Protein AF-A0A7S2SES2-F1 (afdb_monomer)

Sequence (159 aa):
VPENALAIYEKVEEFRRETGNLELIVQKYNKMQTSLLPVERPLVRSHLSKIDKVVNQGLRTLTWKSHGIEAFITEATTTVREADDILCTMKESLSHIDELLEGWAETAMIHRVSKSVPIDEFDINTKRGLAIKYQLITEGGKEIHKLLKDIVKKLKVSA

Secondary structure (DSSP, 8-state):
--HHHHHHHTTHHHHHHHHHHHHHHHHHHHHHHHH--TTTHHHHHHHHHHHHHHHHHHHHH--TT-TTHHHHHHHHHHHHHHHHHHHHHHHHHHHHHHHHHHHHHHS-SS---SS---HHHHHHHHHHHHHHHHHHHHHHHHHHHHHHHHHHHHHT---

pLDDT: mean 88.91, std 8.31, range [33.22, 96.5]

InterPro domains:
  IPR013594 Dynein heavy chain, tail [PF08385] (1-72)
  IPR026983 Dynein heavy chain [PTHR46532] (1-156)

Solvent-accessible surface area (backbone atoms only — not comparable to full-atom values): 9145 Å² total; per-residue (Å²): 131,59,69,73,57,50,63,50,58,78,41,45,66,58,53,53,52,53,50,53,52,51,50,53,42,51,54,53,52,52,50,51,69,73,70,54,46,87,82,51,43,70,72,45,40,72,50,52,53,52,41,52,53,50,51,50,47,50,75,73,75,56,52,99,83,46,94,55,50,68,60,48,53,50,51,46,44,50,52,45,47,57,44,47,55,49,50,50,51,46,52,55,48,48,52,53,47,50,53,54,50,49,62,57,66,76,48,69,83,68,79,82,69,92,63,94,68,60,67,70,58,50,50,53,52,46,54,52,51,40,51,54,49,50,48,53,52,53,53,51,49,53,48,49,53,50,47,53,50,52,44,47,62,67,62,65,67,75,131

Structure (mmCIF, N/CA/C/O backbone):
data_AF-A0A7S2SES2-F1
#
_entry.id   AF-A0A7S2SES2-F1
#
loop_
_atom_site.group_PDB
_atom_site.id
_atom_site.type_symbol
_atom_site.label_atom_id
_atom_site.label_alt_id
_atom_site.label_comp_id
_atom_site.label_asym_id
_atom_site.label_entity_id
_atom_site.label_seq_id
_atom_site.pdbx_PDB_ins_code
_atom_site.Cartn_x
_atom_site.Cartn_y
_atom_site.Cartn_z
_atom_site.occupancy
_atom_site.B_iso_or_equiv
_atom_site.auth_seq_id
_atom_site.auth_comp_id
_atom_site.auth_asym_id
_atom_site.auth_atom_id
_atom_site.pdbx_PDB_model_num
ATOM 1 N N . VAL A 1 1 ? -30.196 20.968 35.048 1.00 66.62 1 VAL A N 1
ATOM 2 C CA . VAL A 1 1 ? -29.780 19.822 34.205 1.00 66.62 1 VAL A CA 1
ATOM 3 C C . VAL A 1 1 ? -29.777 18.580 35.087 1.00 66.62 1 VAL A C 1
ATOM 5 O O . VAL A 1 1 ? -29.307 18.710 36.210 1.00 66.62 1 VAL A O 1
ATOM 8 N N . PRO A 1 2 ? -30.346 17.438 34.662 1.00 89.62 2 PRO A N 1
ATOM 9 C CA . PRO A 1 2 ? -30.325 16.203 35.452 1.00 89.62 2 PRO A CA 1
ATOM 10 C C . PRO A 1 2 ? -28.892 15.723 35.714 1.00 89.62 2 PRO A C 1
ATOM 12 O O . PRO A 1 2 ? -28.039 15.851 34.839 1.00 89.62 2 PRO A O 1
ATOM 15 N N . GLU A 1 3 ? -28.640 15.122 36.874 1.00 84.50 3 GLU A N 1
ATOM 16 C CA . GLU A 1 3 ? -27.309 14.643 37.289 1.00 84.50 3 GLU A CA 1
ATOM 17 C C . GLU A 1 3 ? -26.691 13.658 36.280 1.00 84.50 3 GLU A C 1
ATOM 19 O O . GLU A 1 3 ? -25.540 13.800 35.877 1.00 84.50 3 GLU A O 1
ATOM 24 N N . ASN A 1 4 ? -27.508 12.753 35.737 1.00 84.50 4 ASN A N 1
ATOM 25 C CA . ASN A 1 4 ? -27.092 11.822 34.684 1.00 84.50 4 ASN A CA 1
ATOM 26 C C . ASN A 1 4 ? -26.616 12.525 33.401 1.00 84.50 4 ASN A C 1
ATOM 28 O O . ASN A 1 4 ? -25.737 12.018 32.710 1.00 84.50 4 ASN A O 1
ATOM 32 N N . ALA A 1 5 ? -27.203 13.676 33.059 1.00 85.12 5 ALA A N 1
ATOM 33 C CA . ALA A 1 5 ? -26.815 14.429 31.871 1.00 85.12 5 ALA A CA 1
ATOM 34 C C . ALA A 1 5 ? -25.511 15.210 32.098 1.00 85.12 5 ALA A C 1
ATOM 36 O O . ALA A 1 5 ? -24.714 15.329 31.170 1.00 85.12 5 ALA A O 1
ATOM 37 N N . LEU A 1 6 ? -25.261 15.680 33.326 1.00 87.81 6 LEU A N 1
ATOM 38 C CA . LEU A 1 6 ? -23.985 16.297 33.703 1.00 87.81 6 LEU A CA 1
ATOM 39 C C . LEU A 1 6 ? -22.837 15.282 33.633 1.00 87.81 6 LEU A C 1
ATOM 41 O O . LEU A 1 6 ? -21.831 15.559 32.990 1.00 87.81 6 LEU A O 1
ATOM 45 N N . ALA A 1 7 ? -23.034 14.075 34.169 1.00 85.06 7 ALA A N 1
ATOM 46 C CA . ALA A 1 7 ? -22.027 13.011 34.133 1.00 85.06 7 ALA A CA 1
ATOM 47 C C . ALA A 1 7 ? -21.659 12.557 32.703 1.00 85.06 7 ALA A C 1
ATOM 49 O O . ALA A 1 7 ? -20.526 12.158 32.442 1.00 85.06 7 ALA A O 1
ATOM 50 N N . ILE A 1 8 ? -22.605 12.608 31.756 1.00 84.12 8 ILE A N 1
ATOM 51 C CA . ILE A 1 8 ? -22.322 12.338 30.335 1.00 84.12 8 ILE A CA 1
ATOM 52 C C . ILE A 1 8 ? -21.563 13.511 29.707 1.00 84.12 8 ILE A C 1
ATOM 54 O O . ILE A 1 8 ? -20.622 13.291 28.946 1.00 84.12 8 ILE A O 1
ATOM 58 N N . TYR A 1 9 ? -21.956 14.747 30.026 1.00 87.50 9 TYR A N 1
ATOM 59 C CA . TYR A 1 9 ? -21.308 15.946 29.500 1.00 87.50 9 TYR A CA 1
ATOM 60 C C . TYR A 1 9 ? -19.839 16.050 29.933 1.00 87.50 9 TYR A C 1
ATOM 62 O O . TYR A 1 9 ? -18.997 16.427 29.126 1.00 87.50 9 TYR A O 1
ATOM 70 N N . GLU A 1 10 ? -19.499 15.626 31.151 1.00 89.31 10 GLU A N 1
ATOM 71 C CA . GLU A 1 10 ? -18.108 15.557 31.628 1.00 89.31 10 GLU A CA 1
ATOM 72 C C . GLU A 1 10 ? -17.206 14.667 30.756 1.00 89.31 10 GLU A C 1
ATOM 74 O O . GLU A 1 10 ? -16.006 14.918 30.657 1.00 89.31 10 GLU A O 1
ATOM 79 N N . LYS A 1 11 ? -17.778 13.665 30.077 1.00 87.81 11 LYS A N 1
ATOM 80 C CA . LYS A 1 11 ? -17.060 12.735 29.191 1.00 87.81 11 LYS A CA 1
ATOM 81 C C . LYS A 1 11 ? -17.189 13.063 27.705 1.00 87.81 11 LYS A C 1
ATOM 83 O O . LYS A 1 11 ? -16.736 12.291 26.862 1.00 87.81 11 LYS A O 1
ATOM 88 N N . VAL A 1 12 ? -17.805 14.192 27.350 1.00 91.44 12 VAL A N 1
ATOM 89 C CA . VAL A 1 12 ? -18.123 14.507 25.949 1.00 91.44 12 VAL A CA 1
ATOM 90 C C . VAL A 1 12 ? -16.877 14.551 25.059 1.00 91.44 12 VAL A C 1
ATOM 92 O O . VAL A 1 12 ? -16.900 14.009 23.957 1.00 91.44 12 VAL A O 1
ATOM 95 N N . GLU A 1 13 ? -15.770 15.122 25.543 1.00 90.44 13 GLU A N 1
ATOM 96 C CA . GLU A 1 13 ? -14.517 15.189 24.778 1.00 90.44 13 GLU A CA 1
ATOM 97 C C . GLU A 1 13 ? -13.834 13.824 24.635 1.00 90.44 13 GLU A C 1
ATOM 99 O O . GLU A 1 13 ? -13.234 13.545 23.596 1.00 90.44 13 GLU A O 1
ATOM 104 N N . GLU A 1 14 ? -13.959 12.951 25.638 1.00 89.50 14 GLU A N 1
ATOM 105 C CA . GLU A 1 14 ? -13.464 11.572 25.578 1.00 89.50 14 GLU A CA 1
ATOM 106 C C . GLU A 1 14 ? -14.200 10.812 24.471 1.00 89.50 14 GLU A C 1
ATOM 108 O O . GLU A 1 14 ? -13.573 10.354 23.514 1.00 89.50 14 GLU A O 1
ATOM 113 N N . PHE A 1 15 ? -15.537 10.812 24.506 1.00 90.50 15 PHE A N 1
ATOM 114 C CA . PHE A 1 15 ? -16.349 10.173 23.471 1.00 90.50 15 PHE A CA 1
ATOM 115 C C . PHE A 1 15 ? -16.128 10.787 22.089 1.00 90.50 15 PHE A C 1
ATOM 117 O O . PHE A 1 15 ? -16.085 10.060 21.097 1.00 90.50 15 PHE A O 1
ATOM 124 N N . ARG A 1 16 ? -15.941 12.108 21.988 1.00 92.50 16 ARG A N 1
ATOM 125 C CA . ARG A 1 16 ? -15.629 12.778 20.716 1.00 92.50 16 ARG A CA 1
ATOM 126 C C . ARG A 1 16 ? -14.303 12.289 20.127 1.00 92.50 16 ARG A C 1
ATOM 128 O O . ARG A 1 16 ? -14.216 12.051 18.924 1.00 92.50 16 ARG A O 1
ATOM 135 N N . ARG A 1 17 ? -13.270 12.117 20.955 1.00 91.31 17 ARG A N 1
ATOM 136 C CA . ARG A 1 17 ? -11.969 11.579 20.527 1.00 91.31 17 ARG A CA 1
ATOM 137 C C . ARG A 1 17 ? -12.080 10.113 20.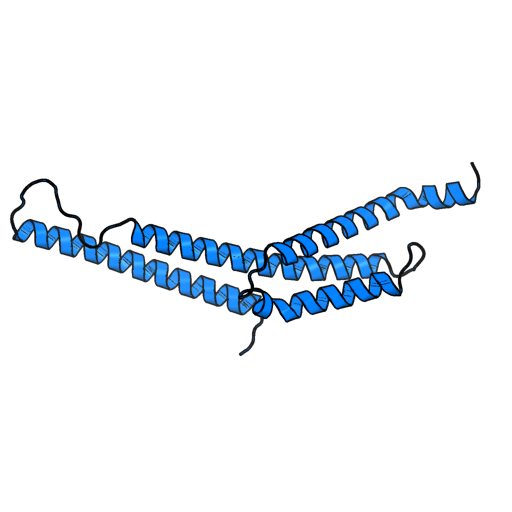112 1.00 91.31 17 ARG A C 1
ATOM 139 O O . ARG A 1 17 ? -11.568 9.734 19.061 1.00 91.31 17 ARG A O 1
ATOM 146 N N . GLU A 1 18 ? -12.748 9.297 20.919 1.00 91.19 18 GLU A N 1
ATOM 147 C CA . GLU A 1 18 ? -12.939 7.870 20.654 1.00 91.19 18 GLU A CA 1
ATOM 148 C C . GLU A 1 18 ? -13.731 7.622 19.366 1.00 91.19 18 GLU A C 1
ATOM 150 O O . GLU A 1 18 ? -13.290 6.857 18.510 1.00 91.19 18 GLU A O 1
ATOM 155 N N . THR A 1 19 ? -14.857 8.317 19.185 1.00 91.75 19 THR A N 1
ATOM 156 C CA . THR A 1 19 ? -15.663 8.249 17.955 1.00 91.75 19 THR A CA 1
ATOM 157 C C . THR A 1 19 ? -14.870 8.700 16.733 1.00 91.75 19 THR A C 1
ATOM 159 O O . THR A 1 19 ? -14.915 8.021 15.713 1.00 91.75 19 THR A O 1
ATOM 162 N N . GLY A 1 20 ? -14.073 9.768 16.839 1.00 93.88 20 GLY A N 1
ATOM 163 C CA . GLY A 1 20 ? -13.184 10.201 15.758 1.00 93.88 20 GLY A CA 1
ATOM 164 C C . GLY A 1 20 ? -12.160 9.134 15.351 1.00 93.88 20 GLY A C 1
ATOM 165 O O . GLY A 1 20 ? -11.954 8.894 14.163 1.00 93.88 20 GLY A O 1
ATOM 166 N N . ASN A 1 21 ? -11.551 8.439 16.314 1.00 92.50 21 ASN A N 1
ATOM 167 C CA . ASN A 1 21 ? -10.619 7.345 16.020 1.00 92.50 21 ASN A CA 1
ATOM 168 C C . ASN A 1 21 ? -11.323 6.142 15.372 1.00 92.50 21 ASN A C 1
ATOM 170 O O . ASN A 1 21 ? -10.802 5.550 14.425 1.00 92.50 21 ASN A O 1
ATOM 174 N N . LEU A 1 22 ? -12.517 5.792 15.854 1.00 93.75 22 LEU A N 1
ATOM 175 C CA . LEU A 1 22 ? -13.332 4.722 15.275 1.00 93.75 22 LEU A CA 1
ATOM 176 C C . LEU A 1 22 ? -13.764 5.045 13.840 1.00 93.75 22 LEU A C 1
ATOM 178 O O . LEU A 1 22 ? -13.721 4.168 12.979 1.00 93.75 22 LEU A O 1
ATOM 182 N N . GLU A 1 23 ? -14.099 6.302 13.554 1.00 94.75 23 GLU A N 1
ATOM 183 C CA . GLU A 1 23 ? -14.406 6.777 12.204 1.00 94.75 23 GLU A CA 1
ATOM 184 C C . GLU A 1 23 ? -13.210 6.561 11.258 1.00 94.75 23 GLU A C 1
ATOM 186 O O . GLU A 1 23 ? -13.365 6.014 10.166 1.00 94.75 23 GLU A O 1
ATOM 191 N N . LEU A 1 24 ? -11.990 6.899 11.697 1.00 93.50 24 LEU A N 1
ATOM 192 C CA . LEU A 1 24 ? -10.768 6.670 10.915 1.00 93.50 24 LEU A CA 1
ATOM 193 C C . LEU A 1 24 ? -10.522 5.181 10.637 1.00 93.50 24 LEU A C 1
ATOM 195 O O . LEU A 1 24 ? -10.124 4.820 9.525 1.00 93.50 24 LEU A O 1
ATOM 199 N N . ILE A 1 25 ? -10.772 4.314 11.623 1.00 93.50 25 ILE A N 1
ATOM 200 C CA . ILE A 1 25 ? -10.698 2.855 11.463 1.00 93.50 25 ILE A CA 1
ATOM 201 C C . ILE A 1 25 ? -11.670 2.389 10.374 1.00 93.50 25 ILE A C 1
ATOM 203 O O . ILE A 1 25 ? -11.263 1.677 9.453 1.00 93.50 25 ILE A O 1
ATOM 207 N N . VAL A 1 26 ? -12.933 2.814 10.450 1.00 93.56 26 VAL A N 1
ATOM 208 C CA . VAL A 1 26 ? -13.981 2.447 9.486 1.00 93.56 26 VAL A CA 1
ATOM 209 C C . VAL A 1 26 ? -13.611 2.915 8.082 1.00 93.56 26 VAL A C 1
ATOM 211 O O . VAL A 1 26 ? -13.656 2.126 7.137 1.00 93.56 26 VAL A O 1
ATOM 214 N N . GLN A 1 27 ? -13.189 4.171 7.935 1.00 94.56 27 GLN A N 1
ATOM 215 C CA . GLN A 1 27 ? -12.804 4.740 6.644 1.00 94.56 27 GLN A CA 1
ATOM 216 C C . GLN A 1 27 ? -11.642 3.974 6.002 1.00 94.56 27 GLN A C 1
ATOM 218 O O . GLN A 1 27 ? -11.739 3.579 4.838 1.00 94.56 27 GLN A O 1
ATOM 223 N N . LYS A 1 28 ? -10.565 3.709 6.754 1.00 93.06 28 LYS A N 1
ATOM 224 C CA . LYS A 1 28 ? -9.412 2.942 6.256 1.00 93.06 28 LYS A CA 1
ATOM 225 C C . LYS A 1 28 ? -9.800 1.512 5.898 1.00 93.06 28 LYS A C 1
ATOM 227 O O . LYS A 1 28 ? -9.453 1.039 4.818 1.00 93.06 28 LYS A O 1
ATOM 232 N N . TYR A 1 29 ? -10.551 0.832 6.763 1.00 94.00 29 TYR A N 1
ATOM 233 C CA . TYR A 1 29 ? -10.940 -0.553 6.516 1.00 94.00 29 TYR A CA 1
ATOM 234 C C . TYR A 1 29 ? -11.838 -0.695 5.284 1.00 94.00 29 TYR A C 1
ATOM 236 O O . TYR A 1 29 ? -11.584 -1.540 4.424 1.00 94.00 29 TYR A O 1
ATOM 244 N N . ASN A 1 30 ? -12.818 0.195 5.130 1.00 93.62 30 ASN A N 1
ATOM 245 C CA . ASN A 1 30 ? -13.681 0.220 3.953 1.00 93.62 30 ASN A CA 1
ATOM 246 C C . ASN A 1 30 ? -12.895 0.541 2.678 1.00 93.62 30 ASN A C 1
ATOM 248 O O . ASN A 1 30 ? -13.083 -0.136 1.668 1.00 93.62 30 ASN A O 1
ATOM 252 N N . LYS A 1 31 ? -11.971 1.511 2.724 1.00 92.25 31 LYS A N 1
ATOM 253 C CA . LYS A 1 31 ? -11.083 1.826 1.595 1.00 92.25 31 LYS A CA 1
ATOM 254 C C . LYS A 1 31 ? -10.239 0.618 1.181 1.00 92.25 31 LYS A C 1
ATOM 256 O O . LYS A 1 31 ? -10.091 0.359 -0.012 1.00 92.25 31 LYS A O 1
ATOM 261 N N . MET A 1 32 ? -9.701 -0.146 2.132 1.00 91.81 32 MET A N 1
ATOM 262 C CA . MET A 1 32 ? -8.979 -1.384 1.820 1.00 91.81 32 MET A CA 1
ATOM 263 C C . MET A 1 32 ? -9.898 -2.397 1.127 1.00 91.81 32 MET A C 1
ATOM 265 O O . MET A 1 32 ? -9.545 -2.933 0.081 1.00 91.81 32 MET A O 1
ATOM 269 N N . GLN A 1 33 ? -11.104 -2.619 1.651 1.00 90.50 33 GLN A N 1
ATOM 270 C CA . GLN A 1 33 ? -12.051 -3.580 1.077 1.00 90.50 33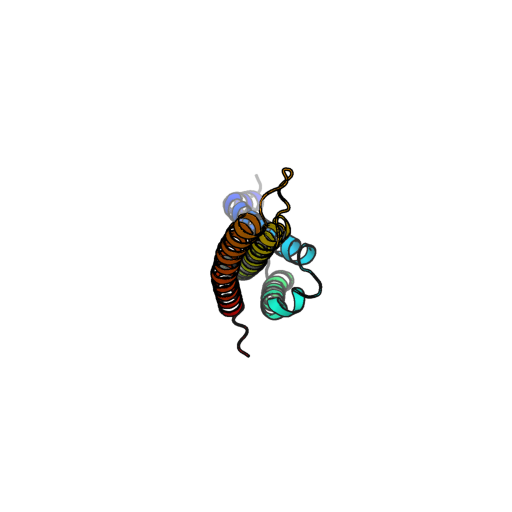 GLN A CA 1
ATOM 271 C C . GLN A 1 33 ? -12.474 -3.235 -0.360 1.00 90.50 33 GLN A C 1
ATOM 273 O O . GLN A 1 33 ? -12.645 -4.155 -1.165 1.00 90.50 33 GLN A O 1
ATOM 278 N N . THR A 1 34 ? -12.617 -1.948 -0.691 1.00 91.81 34 THR A N 1
ATOM 279 C CA . THR A 1 34 ? -13.031 -1.487 -2.028 1.00 91.81 34 THR A CA 1
ATOM 280 C C . THR A 1 34 ? -11.881 -1.367 -3.025 1.00 91.81 34 THR A C 1
ATOM 282 O O . THR A 1 34 ? -12.105 -1.541 -4.218 1.00 91.81 34 THR A O 1
ATOM 285 N N . SER A 1 35 ? -10.658 -1.089 -2.566 1.00 90.06 35 SER A N 1
ATOM 286 C CA . SER A 1 35 ? -9.489 -0.895 -3.443 1.00 90.06 35 SER A CA 1
ATOM 287 C C . SER A 1 35 ? -8.709 -2.175 -3.761 1.00 90.06 35 SER A C 1
ATOM 289 O O . SER A 1 35 ? -7.877 -2.169 -4.673 1.00 90.06 35 SER A O 1
ATOM 291 N N . LEU A 1 36 ? -8.947 -3.255 -3.012 1.00 90.69 36 LEU A N 1
ATOM 292 C CA . LEU A 1 36 ? -8.249 -4.528 -3.175 1.00 90.69 36 LEU A CA 1
ATOM 293 C C . LEU A 1 36 ? -8.766 -5.330 -4.371 1.00 90.69 36 LEU A C 1
ATOM 295 O O . LEU A 1 36 ? -9.924 -5.758 -4.404 1.00 90.69 36 LEU A O 1
ATOM 299 N N . LEU A 1 37 ? -7.860 -5.638 -5.296 1.00 90.38 37 LEU A N 1
ATOM 300 C CA . LEU A 1 37 ? -8.123 -6.514 -6.433 1.00 90.38 37 LEU A CA 1
ATOM 301 C C . LEU A 1 37 ? -8.180 -7.995 -6.008 1.00 90.38 37 LEU A C 1
ATOM 303 O O . LEU A 1 37 ? -7.584 -8.382 -4.995 1.00 90.38 37 LEU A O 1
ATOM 307 N N . PRO A 1 38 ? -8.826 -8.873 -6.800 1.00 90.19 38 PRO A N 1
ATOM 308 C CA . PRO A 1 38 ? -8.904 -10.305 -6.496 1.00 90.19 38 PRO A CA 1
ATOM 309 C C . PRO A 1 38 ? -7.541 -10.979 -6.295 1.00 90.19 38 PRO A C 1
ATOM 311 O O . PRO A 1 38 ? -7.423 -11.868 -5.457 1.00 90.19 38 PRO A O 1
ATOM 314 N N . VAL A 1 39 ? -6.516 -10.534 -7.026 1.00 88.88 39 VAL A N 1
ATOM 315 C CA . VAL A 1 39 ? -5.141 -11.056 -6.935 1.00 88.88 39 VAL A CA 1
ATOM 316 C C . VAL A 1 39 ? -4.357 -10.493 -5.745 1.00 88.88 39 VAL A C 1
ATOM 318 O O . VAL A 1 39 ? -3.450 -11.148 -5.242 1.00 88.88 39 VAL A O 1
ATOM 321 N N . GLU A 1 40 ? -4.737 -9.316 -5.244 1.00 87.75 40 GLU A N 1
ATOM 322 C CA . GLU A 1 40 ? -4.099 -8.662 -4.094 1.00 87.75 40 GLU A CA 1
ATOM 323 C C . GLU A 1 40 ? -4.657 -9.185 -2.762 1.00 87.75 40 GLU A C 1
ATOM 325 O O . GLU A 1 40 ? -3.927 -9.326 -1.781 1.00 87.75 40 GLU A O 1
ATOM 330 N N . ARG A 1 41 ? -5.958 -9.515 -2.716 1.00 88.62 41 ARG A N 1
ATOM 331 C CA . ARG A 1 41 ? -6.646 -9.988 -1.500 1.00 88.62 41 ARG A CA 1
ATOM 332 C C . ARG A 1 41 ? -5.941 -11.159 -0.797 1.00 88.62 41 ARG A C 1
ATOM 334 O O . ARG A 1 41 ? -5.837 -11.107 0.429 1.00 88.62 41 ARG A O 1
ATOM 341 N N . PRO A 1 42 ? -5.463 -12.213 -1.492 1.00 90.62 42 PRO A N 1
ATOM 342 C CA . PRO A 1 42 ? -4.733 -13.305 -0.852 1.00 90.62 42 PRO A CA 1
ATOM 343 C C . PRO A 1 42 ? -3.463 -12.851 -0.125 1.00 90.62 42 PRO A C 1
ATOM 345 O O . PRO A 1 42 ? -3.187 -13.373 0.953 1.00 90.62 42 PRO A O 1
ATOM 348 N N . LEU A 1 43 ? -2.743 -11.859 -0.661 1.00 87.31 43 LEU A N 1
ATOM 349 C CA . LEU A 1 43 ? -1.474 -11.373 -0.106 1.00 87.31 43 LEU A CA 1
ATOM 350 C C . LEU A 1 43 ? -1.665 -10.685 1.249 1.00 87.31 43 LEU A C 1
ATOM 352 O O . LEU A 1 43 ? -0.850 -10.846 2.153 1.00 87.31 43 LEU A O 1
ATOM 356 N N . VAL A 1 44 ? -2.776 -9.964 1.419 1.00 89.50 44 VAL A N 1
ATOM 357 C CA . VAL A 1 44 ? -3.090 -9.226 2.655 1.00 89.50 44 VAL A CA 1
ATOM 358 C C . VAL A 1 44 ? -4.102 -9.939 3.556 1.00 89.50 44 VAL A C 1
ATOM 360 O O . VAL A 1 44 ? -4.476 -9.413 4.604 1.00 89.50 44 VAL A O 1
ATOM 363 N N . ARG A 1 45 ? -4.539 -11.157 3.204 1.00 90.25 45 ARG A N 1
ATOM 364 C CA . ARG A 1 45 ? -5.591 -11.905 3.922 1.00 90.25 45 ARG A CA 1
ATOM 365 C C . ARG A 1 45 ? -5.320 -12.034 5.420 1.00 90.25 45 ARG A C 1
ATOM 367 O O . ARG A 1 45 ? -6.237 -11.871 6.220 1.00 90.25 45 ARG A O 1
ATOM 374 N N . SER A 1 46 ? -4.073 -12.319 5.796 1.00 91.00 46 SER A N 1
ATOM 375 C CA . SER A 1 46 ? -3.665 -12.438 7.203 1.00 91.00 46 SER A CA 1
ATOM 376 C C . SER A 1 46 ? -3.906 -11.137 7.976 1.00 91.00 46 SER A C 1
ATOM 378 O O . SER A 1 46 ? -4.421 -11.161 9.092 1.00 91.00 46 SER A O 1
ATOM 380 N N . HIS A 1 47 ? -3.611 -9.990 7.360 1.00 90.94 47 HIS A N 1
ATOM 381 C CA . HIS A 1 47 ? -3.835 -8.674 7.957 1.00 90.94 47 HIS A CA 1
ATOM 382 C C . HIS A 1 47 ? -5.326 -8.343 8.061 1.00 90.94 47 HIS A C 1
ATOM 384 O O . HIS A 1 47 ? -5.779 -7.934 9.127 1.00 90.94 47 HIS A O 1
ATOM 390 N N . LEU A 1 48 ? -6.108 -8.610 7.009 1.00 92.50 48 LEU A N 1
ATOM 391 C CA . LEU A 1 48 ? -7.563 -8.417 7.035 1.00 92.50 48 LEU A CA 1
ATOM 392 C C . LEU A 1 48 ? -8.226 -9.261 8.132 1.00 92.50 48 LEU A C 1
ATOM 394 O O . LEU A 1 48 ? -9.017 -8.745 8.913 1.00 92.50 48 LEU A O 1
ATOM 398 N N . SER A 1 49 ? -7.826 -10.528 8.267 1.00 93.50 49 SER A N 1
ATOM 399 C CA . SER A 1 49 ? -8.356 -11.411 9.309 1.00 93.50 49 SER A CA 1
ATOM 400 C C . SER A 1 49 ? -8.025 -10.930 10.726 1.00 93.50 49 SER A C 1
ATOM 402 O O . SER A 1 49 ? -8.831 -11.139 11.635 1.00 93.50 49 SER A O 1
ATOM 404 N N . LYS A 1 50 ? -6.863 -10.297 10.938 1.00 93.19 50 LYS A N 1
ATOM 405 C CA . LYS A 1 50 ? -6.520 -9.678 12.229 1.00 93.19 50 LYS A CA 1
ATOM 406 C C . LYS A 1 50 ? -7.431 -8.495 12.532 1.00 93.19 50 LYS A C 1
ATOM 408 O O . LYS A 1 50 ? -7.949 -8.424 13.643 1.00 93.19 50 LYS A O 1
ATOM 413 N N . ILE A 1 51 ? -7.673 -7.624 11.549 1.00 94.12 51 ILE A N 1
ATOM 414 C CA . ILE A 1 51 ? -8.608 -6.501 11.696 1.00 94.12 51 ILE A CA 1
ATOM 415 C C . ILE A 1 51 ? -10.002 -7.023 12.041 1.00 94.12 51 ILE A C 1
ATOM 417 O O . ILE A 1 51 ? -10.579 -6.587 13.034 1.00 94.12 51 ILE A O 1
ATOM 421 N N . ASP A 1 52 ? -10.510 -8.002 11.287 1.00 93.94 52 ASP A N 1
ATOM 422 C CA . ASP A 1 52 ? -11.826 -8.595 11.537 1.00 93.94 52 ASP A CA 1
ATOM 423 C C . ASP A 1 52 ? -11.936 -9.149 12.957 1.00 93.94 52 ASP A C 1
ATOM 425 O O . ASP A 1 52 ? -12.960 -8.970 13.615 1.00 93.94 52 ASP A O 1
ATOM 429 N N . LYS A 1 53 ? -10.889 -9.808 13.463 1.00 94.12 53 LYS A N 1
ATOM 430 C CA . LYS A 1 53 ? -10.877 -10.346 14.827 1.00 94.12 53 LYS A CA 1
ATOM 431 C C . LYS A 1 53 ? -10.976 -9.236 15.876 1.00 94.12 53 LYS A C 1
ATOM 433 O O . LYS A 1 53 ? -11.805 -9.346 16.778 1.00 94.12 53 LYS A O 1
ATOM 438 N N . VAL A 1 54 ? -10.166 -8.184 15.742 1.00 93.19 54 VAL A N 1
ATOM 439 C CA . VAL A 1 54 ? -10.165 -7.044 16.672 1.00 93.19 54 VAL A CA 1
ATOM 440 C C . VAL A 1 54 ? -11.521 -6.337 16.633 1.00 93.19 54 VAL A C 1
ATOM 442 O O . VAL A 1 54 ? -12.166 -6.180 17.667 1.00 93.19 54 VAL A O 1
ATOM 445 N N . VAL A 1 55 ? -12.025 -5.999 15.445 1.00 91.44 55 VAL A N 1
ATOM 446 C CA . VAL A 1 55 ? -13.319 -5.316 15.282 1.00 91.44 55 VAL A CA 1
ATOM 447 C C . VAL A 1 55 ? -14.476 -6.158 15.833 1.00 91.44 55 VAL A C 1
ATOM 449 O O . VAL A 1 55 ? -15.337 -5.627 16.533 1.00 91.44 55 VAL A O 1
ATOM 452 N N . ASN A 1 56 ? -14.485 -7.476 15.601 1.00 92.44 56 ASN A N 1
ATOM 453 C CA . ASN A 1 56 ? -15.521 -8.363 16.143 1.00 92.44 56 ASN A CA 1
ATOM 454 C C . ASN A 1 56 ? -15.549 -8.391 17.676 1.00 92.44 56 ASN A C 1
ATOM 456 O O . ASN A 1 56 ? -16.631 -8.502 18.257 1.00 92.44 56 ASN A O 1
ATOM 460 N N . GLN A 1 57 ? -14.394 -8.290 18.337 1.00 89.12 57 GLN A N 1
ATOM 461 C CA . GLN A 1 57 ? -14.337 -8.165 19.792 1.00 89.12 57 GLN A CA 1
ATOM 462 C C . GLN A 1 57 ? -15.019 -6.867 20.241 1.00 89.12 57 GLN A C 1
ATOM 464 O O . GLN A 1 57 ? -15.907 -6.905 21.092 1.00 89.12 57 GLN A O 1
ATOM 469 N N . GLY A 1 58 ? -14.693 -5.738 19.606 1.00 88.06 58 GLY A N 1
ATOM 470 C CA . GLY A 1 58 ? -15.335 -4.454 19.896 1.00 88.06 58 GLY A CA 1
ATOM 471 C C . GLY A 1 58 ? -16.857 -4.486 19.736 1.00 88.06 58 GLY A C 1
ATOM 472 O O . GLY A 1 58 ? -17.573 -4.025 20.620 1.00 88.06 58 GLY A O 1
ATOM 473 N N . LEU A 1 59 ? -17.357 -5.110 18.666 1.00 87.94 59 LEU A N 1
ATOM 474 C CA . LEU A 1 59 ? -18.794 -5.201 18.376 1.00 87.94 59 LEU A CA 1
ATOM 475 C C . LEU A 1 59 ? -19.579 -6.082 19.358 1.00 87.94 59 LEU A C 1
ATOM 477 O O . LEU A 1 59 ? -20.771 -5.859 19.558 1.00 87.94 59 LEU A O 1
ATOM 481 N N . ARG A 1 60 ? -18.948 -7.115 19.931 1.00 90.00 60 ARG A N 1
ATOM 482 C CA . ARG A 1 60 ? -19.644 -8.116 20.760 1.00 90.00 60 ARG A CA 1
ATOM 483 C C . ARG A 1 60 ? -19.501 -7.888 22.256 1.00 90.00 60 ARG A C 1
ATOM 485 O O . ARG A 1 60 ? -20.397 -8.280 22.998 1.00 90.00 60 ARG A O 1
ATOM 492 N N . THR A 1 61 ? -18.376 -7.337 22.708 1.00 85.81 61 THR A N 1
ATOM 493 C CA . THR A 1 61 ? -18.024 -7.349 24.137 1.00 85.81 61 THR A CA 1
ATOM 494 C C . THR A 1 61 ? -17.884 -5.968 24.763 1.00 85.81 61 THR A C 1
ATOM 496 O O . THR A 1 61 ? -17.857 -5.875 25.988 1.00 85.81 61 THR A O 1
ATOM 499 N N . LEU A 1 62 ? -17.764 -4.903 23.965 1.00 89.12 62 LEU A N 1
ATOM 500 C CA . LEU A 1 62 ? -17.491 -3.561 24.475 1.00 89.12 62 LEU A CA 1
ATOM 501 C C . LEU A 1 62 ? -18.714 -2.648 24.390 1.00 89.12 62 LEU A C 1
ATOM 503 O O . LEU A 1 62 ? -19.526 -2.714 23.474 1.00 89.12 62 LEU A O 1
ATOM 507 N N . THR A 1 63 ? -18.821 -1.769 25.379 1.00 87.00 63 THR A N 1
ATOM 508 C CA . THR A 1 63 ? -19.792 -0.672 25.443 1.00 87.00 63 THR A CA 1
ATOM 509 C C . THR A 1 63 ? -19.049 0.603 25.824 1.00 87.00 63 THR A C 1
ATOM 511 O O . THR A 1 63 ? -17.967 0.505 26.390 1.00 87.00 63 THR A O 1
ATOM 514 N N . TRP A 1 64 ? -19.649 1.782 25.638 1.00 86.75 64 TRP A N 1
ATOM 515 C CA . TRP A 1 64 ? -19.075 3.087 26.028 1.00 86.75 64 TRP A CA 1
ATOM 516 C C . TRP A 1 64 ? -18.753 3.254 27.527 1.00 86.75 64 TRP A C 1
ATOM 518 O O . TRP A 1 64 ? -18.177 4.254 27.938 1.00 86.75 64 TRP A O 1
ATOM 528 N N . LYS A 1 65 ? -19.138 2.288 28.368 1.00 84.44 65 LYS A N 1
ATOM 529 C CA . LYS A 1 65 ? -18.833 2.265 29.808 1.00 84.44 65 LYS A CA 1
ATOM 530 C C . LYS A 1 65 ? -17.736 1.261 30.174 1.00 84.44 65 LYS A C 1
ATOM 532 O O . LYS A 1 65 ? -17.378 1.152 31.344 1.00 84.44 65 LYS A O 1
ATOM 537 N N . SER A 1 66 ? -17.247 0.487 29.209 1.00 86.56 66 SER A N 1
ATOM 538 C CA . SER A 1 66 ? -16.237 -0.542 29.435 1.00 86.56 66 SER A CA 1
ATOM 539 C C . SER A 1 66 ? -14.881 0.093 29.761 1.00 86.56 66 SER A C 1
ATOM 541 O O . SER A 1 66 ? -14.465 1.052 29.127 1.00 86.56 66 SER A O 1
ATOM 543 N N . HIS A 1 67 ? -14.144 -0.476 30.716 1.00 81.88 67 HIS A N 1
ATOM 544 C CA . HIS A 1 67 ? -12.842 0.064 31.141 1.00 81.88 67 HIS A CA 1
ATOM 545 C C . HIS A 1 67 ? -11.710 -0.145 30.108 1.00 81.88 67 HIS A C 1
ATOM 547 O O . HIS A 1 67 ? -10.616 0.375 30.273 1.00 81.88 67 HIS A O 1
ATOM 553 N N . GLY A 1 68 ? -11.957 -0.938 29.058 1.00 85.19 68 GLY A N 1
ATOM 554 C CA . GLY A 1 68 ? -10.962 -1.329 28.051 1.00 85.19 68 GLY A CA 1
ATOM 555 C C . GLY A 1 68 ? -11.147 -0.699 26.669 1.00 85.19 68 GLY A C 1
ATOM 556 O O . GLY A 1 68 ? -10.556 -1.195 25.712 1.00 85.19 68 GLY A O 1
ATOM 557 N N . ILE A 1 69 ? -11.983 0.338 26.529 1.00 89.62 69 ILE A N 1
ATOM 558 C CA . ILE A 1 69 ? -12.281 0.946 25.219 1.00 89.62 69 ILE A CA 1
ATOM 559 C C . ILE A 1 69 ? -11.032 1.585 24.619 1.00 89.62 69 ILE A C 1
ATOM 561 O O . ILE A 1 69 ? -10.715 1.310 23.467 1.00 89.62 69 ILE A O 1
ATOM 565 N N . GLU A 1 70 ? -10.284 2.371 25.396 1.00 88.19 70 GLU A N 1
ATOM 566 C CA . GLU A 1 70 ? -9.081 3.045 24.896 1.00 88.19 70 GLU A CA 1
ATOM 567 C C . GLU A 1 70 ? -8.026 2.050 24.392 1.00 88.19 70 GLU A C 1
ATOM 569 O O . GLU A 1 70 ? -7.426 2.253 23.333 1.00 88.19 70 GLU A O 1
ATOM 574 N N . ALA A 1 71 ? -7.839 0.940 25.114 1.00 91.44 71 ALA A N 1
ATOM 575 C CA . ALA A 1 71 ? -6.932 -0.131 24.710 1.00 91.44 71 ALA A CA 1
ATOM 576 C C . ALA A 1 71 ? -7.389 -0.777 23.394 1.00 91.44 71 ALA A C 1
ATOM 578 O O . ALA A 1 71 ? -6.587 -0.926 22.472 1.00 91.44 71 ALA A O 1
ATOM 579 N N . PHE A 1 72 ? -8.685 -1.079 23.273 1.00 93.31 72 PHE A N 1
ATOM 580 C CA . PHE A 1 72 ? -9.272 -1.601 22.041 1.00 93.31 72 PHE A CA 1
ATOM 581 C C . PHE A 1 72 ? -9.120 -0.629 20.866 1.00 93.31 72 PHE A C 1
ATOM 583 O O . PHE A 1 72 ? -8.681 -1.037 19.794 1.00 93.31 72 PHE A O 1
ATOM 590 N N . ILE A 1 73 ? -9.450 0.654 21.046 1.00 92.38 73 ILE A N 1
ATOM 591 C CA . ILE A 1 73 ? -9.338 1.665 19.987 1.00 92.38 73 ILE A CA 1
ATOM 592 C C . ILE A 1 73 ? -7.884 1.790 19.542 1.00 92.38 73 ILE A C 1
ATOM 594 O O . ILE A 1 73 ? -7.617 1.859 18.342 1.00 92.38 73 ILE A O 1
ATOM 598 N N . THR A 1 74 ? -6.939 1.774 20.480 1.00 92.94 74 THR A N 1
ATOM 599 C CA . THR A 1 74 ? -5.504 1.832 20.177 1.00 92.94 74 THR A CA 1
ATOM 600 C C . THR A 1 74 ? -5.048 0.599 19.393 1.00 92.94 74 THR A C 1
ATOM 602 O O . THR A 1 74 ? -4.367 0.735 18.371 1.00 92.94 74 THR A O 1
ATOM 605 N N . GLU A 1 75 ? -5.458 -0.599 19.813 1.00 94.19 75 GLU A N 1
ATOM 606 C CA . GLU A 1 75 ? -5.154 -1.858 19.123 1.00 94.19 75 GLU A C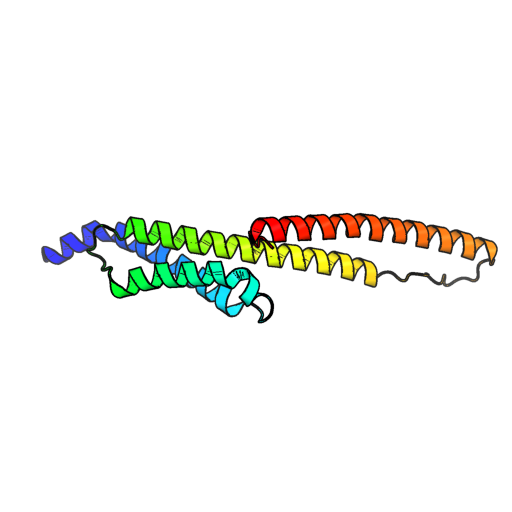A 1
ATOM 607 C C . GLU A 1 75 ? -5.755 -1.889 17.711 1.00 94.19 75 GLU A C 1
ATOM 609 O O . GLU A 1 75 ? -5.054 -2.184 16.740 1.00 94.19 75 GLU A O 1
ATOM 614 N N . ALA A 1 76 ? -7.032 -1.527 17.572 1.00 94.31 76 ALA A N 1
ATOM 615 C CA . ALA A 1 76 ? -7.737 -1.479 16.297 1.00 94.31 76 ALA A CA 1
ATOM 616 C C . ALA A 1 76 ? -7.105 -0.455 15.348 1.00 94.31 76 ALA A C 1
ATOM 618 O O . ALA A 1 76 ? -6.832 -0.774 14.190 1.00 94.31 76 ALA A O 1
ATOM 619 N N . THR A 1 77 ? -6.798 0.745 15.848 1.00 93.50 77 THR A N 1
ATOM 620 C CA . THR A 1 77 ? -6.149 1.808 15.069 1.00 93.50 77 THR A CA 1
ATOM 621 C C . THR A 1 77 ? -4.788 1.350 14.562 1.00 93.50 77 THR A C 1
ATOM 623 O O . THR A 1 77 ? -4.483 1.521 13.383 1.00 93.50 77 THR A O 1
ATOM 626 N N . THR A 1 78 ? -3.984 0.729 15.427 1.00 94.19 78 THR A N 1
ATOM 627 C CA . THR A 1 78 ? -2.650 0.232 15.066 1.00 94.19 78 THR A CA 1
ATOM 628 C C . THR A 1 78 ? -2.749 -0.885 14.032 1.00 94.19 78 THR A C 1
ATOM 630 O O . THR A 1 78 ? -2.096 -0.820 12.996 1.00 94.19 78 THR A O 1
ATOM 633 N N . THR A 1 79 ? -3.631 -1.861 14.251 1.00 93.88 79 THR A N 1
ATOM 634 C CA . THR A 1 79 ? -3.807 -3.012 13.351 1.00 93.88 79 THR A CA 1
ATOM 635 C C . THR A 1 79 ? -4.264 -2.578 11.955 1.00 93.88 79 THR A C 1
ATOM 637 O O . THR A 1 79 ? -3.749 -3.058 10.945 1.00 93.88 79 THR A O 1
ATOM 640 N N . VAL A 1 80 ? -5.217 -1.645 11.883 1.00 94.44 80 VAL A N 1
ATOM 641 C CA . VAL A 1 80 ? -5.727 -1.104 10.615 1.00 94.44 80 VAL A CA 1
ATOM 642 C C . VAL A 1 80 ? -4.670 -0.256 9.920 1.00 94.44 80 VAL A C 1
ATOM 644 O O . VAL A 1 80 ? -4.515 -0.364 8.706 1.00 94.44 80 VAL A O 1
ATOM 647 N N . ARG A 1 81 ? -3.917 0.552 10.673 1.00 92.25 81 ARG A N 1
ATOM 648 C CA . ARG A 1 81 ? -2.816 1.350 10.132 1.00 92.25 81 ARG A CA 1
ATOM 649 C C . ARG A 1 81 ? -1.718 0.473 9.536 1.00 92.25 81 ARG A C 1
ATOM 651 O O . ARG A 1 81 ? -1.288 0.749 8.428 1.00 92.25 81 ARG A O 1
ATOM 658 N N . GLU A 1 82 ? -1.302 -0.589 10.220 1.00 91.06 82 GLU A N 1
ATOM 659 C CA . GLU A 1 82 ? -0.291 -1.512 9.690 1.00 91.06 82 GLU A CA 1
ATOM 660 C C . GLU A 1 82 ? -0.723 -2.137 8.358 1.00 91.06 82 GLU A C 1
ATOM 662 O O . GLU A 1 82 ? 0.078 -2.238 7.430 1.00 91.06 82 GLU A O 1
ATOM 667 N N . ALA A 1 83 ? -1.989 -2.550 8.244 1.00 91.62 83 ALA A N 1
ATOM 668 C CA . ALA A 1 83 ? -2.517 -3.115 7.005 1.00 91.62 83 ALA A CA 1
ATOM 669 C C . ALA A 1 83 ? -2.608 -2.074 5.876 1.00 91.62 83 ALA A C 1
ATOM 671 O O . ALA A 1 83 ? -2.252 -2.378 4.737 1.00 91.62 83 ALA A O 1
ATOM 672 N N . ASP A 1 84 ? -3.047 -0.854 6.197 1.00 91.50 84 ASP A N 1
ATOM 673 C CA . ASP A 1 84 ? -3.125 0.271 5.260 1.00 91.50 84 ASP A CA 1
ATOM 674 C C . ASP A 1 84 ? -1.7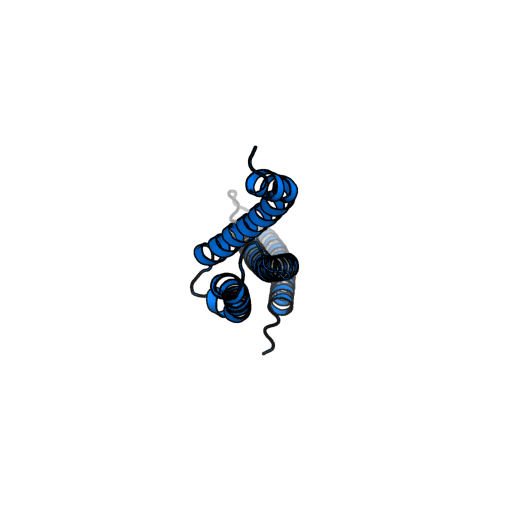28 0.668 4.756 1.00 91.50 84 ASP A C 1
ATOM 676 O O . ASP A 1 84 ? -1.530 0.794 3.553 1.00 91.50 84 ASP A O 1
ATOM 680 N N . ASP A 1 85 ? -0.729 0.749 5.641 1.00 90.12 85 ASP A N 1
ATOM 681 C CA . ASP A 1 85 ? 0.661 1.066 5.286 1.00 90.12 85 ASP A CA 1
ATOM 682 C C . ASP A 1 85 ? 1.264 0.006 4.341 1.00 90.12 85 ASP A C 1
ATOM 684 O O . ASP A 1 85 ? 1.992 0.337 3.396 1.00 90.12 85 ASP A O 1
ATOM 688 N N . ILE A 1 86 ? 0.952 -1.277 4.563 1.00 89.56 86 ILE A N 1
ATOM 689 C CA . ILE A 1 86 ? 1.361 -2.377 3.676 1.00 89.56 86 ILE A CA 1
ATOM 690 C C . ILE A 1 86 ? 0.688 -2.240 2.308 1.00 89.56 86 ILE A C 1
ATOM 692 O O . ILE A 1 86 ? 1.372 -2.326 1.286 1.00 89.56 86 ILE A O 1
ATOM 696 N N . LEU A 1 87 ? -0.627 -2.008 2.280 1.00 90.31 87 LEU A N 1
ATOM 697 C CA . LEU A 1 87 ? -1.384 -1.879 1.038 1.00 90.31 87 LEU A CA 1
ATOM 698 C C . LEU A 1 87 ? -0.924 -0.671 0.216 1.00 90.31 87 LEU A C 1
ATOM 700 O O . LEU A 1 87 ? -0.689 -0.815 -0.983 1.00 90.31 87 LEU A O 1
ATOM 704 N N . CYS A 1 88 ? -0.762 0.489 0.856 1.00 89.81 88 CYS A N 1
ATOM 705 C CA . CYS A 1 88 ? -0.249 1.701 0.222 1.00 89.81 88 CYS A CA 1
ATOM 706 C C . CYS A 1 88 ? 1.128 1.441 -0.383 1.00 89.81 88 CYS A C 1
ATOM 708 O O . CYS A 1 88 ? 1.306 1.661 -1.574 1.00 89.81 88 CYS A O 1
ATOM 710 N N . THR A 1 89 ? 2.055 0.845 0.376 1.00 90.25 89 THR A N 1
ATOM 711 C CA . THR A 1 89 ? 3.395 0.559 -0.16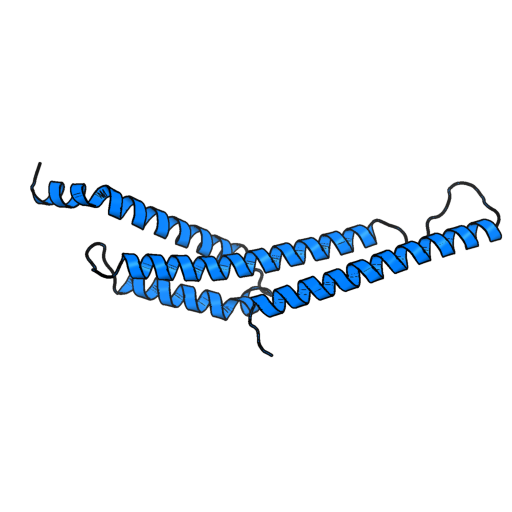0 1.00 90.25 89 THR A CA 1
ATOM 712 C C . THR A 1 89 ? 3.349 -0.389 -1.358 1.00 90.25 89 THR A C 1
ATOM 714 O O . THR A 1 89 ? 4.092 -0.202 -2.319 1.00 90.25 89 THR A O 1
ATOM 717 N N . MET A 1 90 ? 2.502 -1.422 -1.311 1.00 90.75 90 MET A N 1
ATOM 718 C CA . MET A 1 90 ? 2.362 -2.374 -2.413 1.00 90.75 90 MET A CA 1
ATOM 719 C C . MET A 1 90 ? 1.832 -1.685 -3.675 1.00 90.75 90 MET A C 1
ATOM 721 O O . MET A 1 90 ? 2.388 -1.891 -4.751 1.00 90.75 90 MET A O 1
ATOM 725 N N . LYS A 1 91 ? 0.801 -0.842 -3.540 1.00 91.44 91 LYS A N 1
ATOM 726 C CA . LYS A 1 91 ? 0.213 -0.108 -4.668 1.00 91.44 91 LYS A CA 1
ATOM 727 C C . LYS A 1 91 ? 1.149 0.966 -5.220 1.00 91.44 91 LYS A C 1
ATOM 729 O O . LYS A 1 91 ? 1.287 1.061 -6.431 1.00 91.44 91 LYS A O 1
ATOM 734 N N . GLU A 1 92 ? 1.824 1.723 -4.360 1.00 92.81 92 GLU A N 1
ATOM 735 C CA . GLU A 1 92 ? 2.823 2.724 -4.763 1.00 92.81 92 GLU A CA 1
ATOM 736 C C . GLU A 1 92 ? 3.994 2.075 -5.506 1.00 92.81 92 GLU A C 1
ATOM 738 O O . GLU A 1 92 ? 4.410 2.558 -6.554 1.00 92.81 92 GLU A O 1
ATOM 743 N N . SER A 1 93 ? 4.489 0.938 -5.008 1.00 93.00 93 SER A N 1
ATOM 744 C CA . SER A 1 93 ? 5.573 0.211 -5.674 1.00 93.00 93 SER A CA 1
ATOM 745 C C . SER A 1 93 ? 5.141 -0.335 -7.034 1.00 93.00 93 SER A C 1
ATOM 747 O O . SER A 1 93 ? 5.938 -0.316 -7.964 1.00 93.00 93 SER A O 1
ATOM 749 N N . LEU A 1 94 ? 3.898 -0.816 -7.161 1.00 92.12 94 LEU A N 1
ATOM 750 C CA . LEU A 1 94 ? 3.354 -1.264 -8.444 1.00 92.12 94 LEU A CA 1
ATOM 751 C C . LEU A 1 94 ? 3.202 -0.097 -9.427 1.00 92.12 94 LEU A C 1
ATOM 753 O O . LEU A 1 94 ? 3.664 -0.220 -10.553 1.00 92.12 94 LEU A O 1
ATOM 757 N N . SER A 1 95 ? 2.654 1.040 -8.981 1.00 94.81 95 SER A N 1
ATOM 758 C CA . SER A 1 95 ? 2.550 2.263 -9.793 1.00 94.81 95 SER A CA 1
ATOM 759 C C . SER A 1 95 ? 3.912 2.690 -10.331 1.00 94.81 95 SER A C 1
ATOM 761 O O . SER A 1 95 ? 4.050 2.966 -11.514 1.00 94.81 95 SER A O 1
ATOM 763 N N . HIS A 1 96 ? 4.944 2.661 -9.484 1.00 95.31 96 HIS A N 1
ATOM 764 C CA . HIS A 1 96 ? 6.300 3.021 -9.896 1.00 95.31 96 HIS A CA 1
ATOM 765 C C . HIS A 1 96 ? 6.887 2.035 -10.920 1.00 95.31 96 HIS A C 1
ATOM 767 O O . HIS A 1 96 ? 7.579 2.433 -11.853 1.00 95.31 96 HIS A O 1
ATOM 773 N N . ILE A 1 97 ? 6.593 0.737 -10.786 1.00 95.31 97 ILE A N 1
ATOM 774 C CA . ILE A 1 97 ? 6.980 -0.263 -11.793 1.00 95.31 97 ILE A CA 1
ATOM 775 C C . ILE A 1 97 ? 6.260 0.008 -13.120 1.00 95.31 97 ILE A C 1
ATOM 777 O O . ILE A 1 97 ? 6.903 -0.035 -14.167 1.00 95.31 97 ILE A O 1
ATOM 781 N N . ASP A 1 98 ? 4.961 0.300 -13.083 1.00 95.25 98 ASP A N 1
ATOM 782 C CA . ASP A 1 98 ? 4.173 0.601 -14.280 1.00 95.25 98 ASP A CA 1
ATOM 783 C C . ASP A 1 98 ? 4.697 1.862 -14.989 1.00 95.25 98 ASP A C 1
ATOM 785 O O . ASP A 1 98 ? 4.906 1.827 -16.200 1.00 95.25 98 ASP A O 1
ATOM 789 N N . GLU A 1 99 ? 5.031 2.922 -14.246 1.00 95.06 99 GLU A N 1
ATOM 790 C CA . GLU A 1 99 ? 5.640 4.152 -14.779 1.00 95.06 99 GLU A CA 1
ATOM 791 C C . GLU A 1 99 ? 6.991 3.885 -15.468 1.00 95.06 99 GLU A C 1
ATOM 793 O O . GLU A 1 99 ? 7.254 4.393 -16.563 1.00 95.06 99 GLU A O 1
ATOM 798 N N . LEU A 1 100 ? 7.848 3.045 -14.870 1.00 94.19 100 LEU A N 1
ATOM 799 C CA . LEU A 1 100 ? 9.116 2.639 -15.487 1.00 94.19 100 LEU A CA 1
ATOM 800 C C . LEU A 1 100 ? 8.886 1.884 -16.803 1.00 94.19 100 LEU A C 1
ATOM 802 O O . LEU A 1 100 ? 9.564 2.151 -17.798 1.00 94.19 100 LEU A O 1
ATOM 806 N N . LEU A 1 101 ? 7.940 0.941 -16.813 1.00 93.44 101 LEU A N 1
ATOM 807 C CA . LEU A 1 101 ? 7.616 0.137 -17.992 1.00 93.44 101 LEU A CA 1
ATOM 808 C C . LEU A 1 101 ? 6.988 0.981 -19.107 1.00 93.44 101 LEU A C 1
ATOM 810 O O . LEU A 1 101 ? 7.334 0.795 -20.276 1.00 93.44 101 LEU A O 1
ATOM 814 N N . GLU A 1 102 ? 6.111 1.921 -18.762 1.00 93.81 102 GLU A N 1
ATOM 815 C CA . GLU A 1 102 ? 5.496 2.850 -19.709 1.00 93.81 102 GLU A CA 1
ATOM 816 C C . GLU A 1 102 ? 6.557 3.744 -20.360 1.00 93.81 102 GLU A C 1
ATOM 818 O O . GLU A 1 102 ? 6.638 3.801 -21.589 1.00 93.81 102 GLU A O 1
ATOM 823 N N . GLY A 1 103 ? 7.481 4.310 -19.575 1.00 90.38 103 GLY A N 1
ATOM 824 C CA . GLY A 1 103 ? 8.601 5.091 -20.111 1.00 90.38 103 GLY A CA 1
ATOM 825 C C . GLY A 1 103 ? 9.510 4.291 -21.059 1.00 90.38 103 GLY A C 1
ATOM 826 O O . GLY A 1 103 ? 10.060 4.826 -22.029 1.00 90.38 103 GLY A O 1
ATOM 827 N N . TRP A 1 104 ? 9.657 2.980 -20.841 1.00 90.19 104 TRP A N 1
ATOM 828 C CA . TRP A 1 104 ? 10.380 2.115 -21.779 1.00 90.19 104 TRP A CA 1
ATOM 829 C C . TRP A 1 104 ? 9.604 1.885 -23.078 1.00 90.19 104 TRP A C 1
ATOM 831 O O . TRP A 1 104 ? 10.226 1.803 -24.144 1.00 90.19 104 TRP A O 1
ATOM 841 N N . ALA A 1 105 ? 8.275 1.789 -22.994 1.00 88.81 105 ALA A N 1
ATOM 842 C CA . ALA A 1 105 ? 7.380 1.558 -24.123 1.00 88.81 105 ALA A CA 1
ATOM 843 C C . ALA A 1 105 ? 7.207 2.796 -25.020 1.00 88.81 105 ALA A C 1
ATOM 845 O O . ALA A 1 105 ? 7.098 2.646 -26.237 1.00 88.81 105 ALA A O 1
ATOM 846 N N . GLU A 1 106 ? 7.240 4.008 -24.457 1.00 86.81 106 GLU A N 1
ATOM 847 C CA . GLU A 1 106 ? 7.115 5.269 -25.210 1.00 86.81 106 GLU A CA 1
ATOM 848 C C . GLU A 1 106 ? 8.233 5.471 -26.238 1.00 86.81 106 GLU A C 1
ATOM 850 O O . GLU A 1 106 ? 8.056 6.114 -27.277 1.00 86.81 106 GLU A O 1
ATOM 855 N N . THR A 1 107 ? 9.413 4.917 -25.971 1.00 80.69 107 THR A N 1
ATOM 856 C CA . THR A 1 107 ? 10.570 5.088 -26.841 1.00 80.69 107 THR A CA 1
ATOM 857 C C . THR A 1 107 ? 10.681 3.913 -27.817 1.00 80.69 107 THR A C 1
ATOM 859 O O . THR A 1 107 ? 10.674 2.747 -27.429 1.00 80.69 107 THR A O 1
ATOM 862 N N . ALA A 1 108 ? 10.878 4.167 -29.112 1.00 82.06 108 ALA A N 1
ATOM 863 C CA . ALA A 1 108 ? 11.128 3.095 -30.084 1.00 82.06 108 ALA A CA 1
ATOM 864 C C . ALA A 1 108 ? 12.549 2.519 -29.933 1.00 82.06 108 ALA A C 1
ATOM 866 O O . ALA A 1 108 ? 13.493 3.257 -29.659 1.00 82.06 108 ALA A O 1
ATOM 867 N N . MET A 1 109 ? 12.731 1.207 -30.128 1.00 80.44 109 MET A N 1
ATOM 868 C CA . MET A 1 109 ? 14.065 0.569 -30.090 1.00 80.44 109 MET A CA 1
ATOM 869 C C . MET A 1 109 ? 14.986 1.065 -31.210 1.00 80.44 109 MET A C 1
ATOM 871 O O . MET A 1 109 ? 16.199 1.143 -31.035 1.00 80.44 109 MET A O 1
ATOM 875 N N . ILE A 1 110 ? 14.399 1.420 -32.351 1.00 82.81 110 ILE A N 1
ATOM 876 C CA . ILE A 1 110 ? 15.091 2.005 -33.493 1.00 82.81 110 ILE A CA 1
ATOM 877 C C . ILE A 1 110 ? 14.324 3.263 -33.875 1.00 82.81 110 ILE A C 1
ATOM 879 O O . ILE A 1 110 ? 13.140 3.200 -34.205 1.00 82.81 110 ILE A O 1
ATOM 883 N N . HIS A 1 111 ? 15.002 4.407 -33.837 1.00 76.69 111 HIS A N 1
ATOM 884 C CA . HIS A 1 111 ? 14.427 5.668 -34.279 1.00 76.69 111 HIS A CA 1
ATOM 885 C C . HIS A 1 111 ? 14.802 5.914 -35.741 1.00 76.69 111 HIS A C 1
ATOM 887 O O . HIS A 1 111 ? 15.972 6.117 -36.072 1.00 76.69 111 HIS A O 1
ATOM 893 N N . ARG A 1 112 ? 13.809 5.927 -36.634 1.00 74.69 112 ARG A N 1
ATOM 894 C CA . ARG A 1 112 ? 14.042 6.279 -38.036 1.00 74.69 112 ARG A CA 1
ATOM 895 C C . ARG A 1 112 ? 14.193 7.792 -38.153 1.00 74.69 112 ARG A C 1
ATOM 897 O O . ARG A 1 112 ? 13.275 8.543 -37.841 1.00 74.69 112 ARG A O 1
ATOM 904 N N . VAL A 1 113 ? 15.358 8.246 -38.597 1.00 77.56 113 VAL A N 1
ATOM 905 C CA . VAL A 1 113 ? 15.578 9.662 -38.909 1.00 77.56 113 VAL A CA 1
ATOM 906 C C . VAL A 1 113 ? 14.804 10.052 -40.174 1.00 77.56 113 VAL A C 1
ATOM 908 O O . VAL A 1 113 ? 14.683 9.259 -41.107 1.00 77.56 113 VAL A O 1
ATOM 911 N N . SER A 1 114 ? 14.240 11.263 -40.198 1.00 78.31 114 SER A N 1
ATOM 912 C CA . SER A 1 114 ? 13.406 11.746 -41.312 1.00 78.31 114 SER A CA 1
ATOM 913 C C . SER A 1 114 ? 14.209 12.061 -42.576 1.00 78.31 114 SER A C 1
ATOM 915 O O . SER A 1 114 ? 13.677 11.996 -43.683 1.00 78.31 114 SER A O 1
ATOM 917 N N . LYS A 1 115 ? 15.493 12.392 -42.420 1.00 83.56 115 LYS A N 1
ATOM 918 C CA . LYS A 1 115 ? 16.422 12.637 -43.524 1.00 83.56 115 LYS A CA 1
ATOM 919 C C . LYS A 1 115 ? 17.175 11.357 -43.862 1.00 83.56 115 LYS A C 1
ATOM 921 O O . LYS A 1 115 ? 17.524 10.589 -42.969 1.00 83.56 115 LYS A O 1
ATOM 926 N N . SER A 1 116 ? 17.448 11.151 -45.148 1.00 82.81 116 SER A N 1
ATOM 927 C CA . SER A 1 116 ? 18.356 10.089 -45.578 1.00 82.81 116 SER A CA 1
ATOM 928 C C . SER A 1 116 ? 19.747 10.368 -45.012 1.00 82.81 116 SER A C 1
ATOM 930 O O . SER A 1 116 ? 20.272 11.470 -45.165 1.00 82.81 116 SER A O 1
ATOM 932 N N . VAL A 1 117 ? 20.301 9.373 -44.329 1.00 86.88 117 VAL A N 1
ATOM 933 C CA . VAL A 1 117 ? 21.662 9.374 -43.794 1.00 86.88 117 VAL A CA 1
ATOM 934 C C . VAL A 1 117 ? 22.422 8.194 -44.407 1.00 86.88 117 VAL A C 1
ATOM 936 O O . VAL A 1 117 ? 21.787 7.189 -44.751 1.00 86.88 117 VAL A O 1
ATOM 939 N N . PRO A 1 118 ? 23.753 8.284 -44.558 1.00 90.25 118 PRO A N 1
ATOM 940 C CA . PRO A 1 118 ? 24.578 7.142 -44.935 1.00 90.25 118 PRO A CA 1
ATOM 941 C C . PRO A 1 118 ? 24.363 5.958 -43.983 1.00 90.25 118 PRO A C 1
ATOM 943 O O . PRO A 1 118 ? 24.114 6.151 -42.790 1.00 90.25 118 PRO A O 1
ATOM 946 N N . ILE A 1 119 ? 24.484 4.732 -44.502 1.00 87.19 119 ILE A N 1
ATOM 947 C CA . ILE A 1 119 ? 24.280 3.493 -43.727 1.00 87.19 119 ILE A CA 1
ATOM 948 C C . ILE A 1 119 ? 25.198 3.468 -42.498 1.00 87.19 119 ILE A C 1
ATOM 950 O O . ILE A 1 119 ? 24.751 3.161 -41.398 1.00 87.19 119 ILE A O 1
ATOM 954 N N . ASP A 1 120 ? 26.449 3.885 -42.667 1.00 90.50 120 ASP A N 1
ATOM 955 C CA . ASP A 1 120 ? 27.458 3.902 -41.607 1.00 90.50 120 ASP A CA 1
ATOM 956 C C . ASP A 1 120 ? 27.044 4.819 -40.442 1.00 90.50 120 ASP A C 1
ATOM 958 O O . ASP A 1 120 ? 27.178 4.469 -39.268 1.00 90.50 120 ASP A O 1
ATOM 962 N N . GLU A 1 121 ? 26.489 5.992 -40.763 1.00 88.25 121 GLU A N 1
ATOM 963 C CA . GLU A 1 121 ? 26.002 6.956 -39.775 1.00 88.25 121 GLU A CA 1
ATOM 964 C C . GLU A 1 121 ? 24.740 6.440 -39.068 1.00 88.25 121 GLU A C 1
ATOM 966 O O . GLU A 1 121 ? 24.606 6.564 -37.845 1.00 88.25 121 GLU A O 1
ATOM 971 N N . PHE A 1 122 ? 23.828 5.811 -39.815 1.00 88.06 122 PHE A N 1
ATOM 972 C CA . PHE A 1 122 ? 22.641 5.165 -39.260 1.00 88.06 122 PHE A CA 1
ATOM 973 C C . PHE A 1 122 ? 23.005 4.051 -38.271 1.00 88.06 122 PHE A C 1
ATOM 975 O O . PHE A 1 122 ? 22.438 3.990 -37.177 1.00 88.06 122 PHE A O 1
ATOM 982 N N . ASP A 1 123 ? 23.977 3.210 -38.620 1.00 88.75 123 ASP A N 1
ATOM 983 C CA . ASP A 1 123 ? 24.453 2.114 -37.779 1.00 88.75 123 ASP A CA 1
ATOM 984 C C . ASP A 1 123 ? 25.086 2.629 -36.485 1.00 88.75 123 ASP A C 1
ATOM 986 O O . ASP A 1 123 ? 24.796 2.108 -35.405 1.00 88.75 123 ASP A O 1
ATOM 990 N N . ILE A 1 124 ? 25.919 3.674 -36.563 1.00 89.25 124 ILE A N 1
ATOM 991 C CA . ILE A 1 124 ? 26.528 4.305 -35.382 1.00 89.25 124 ILE A CA 1
ATOM 992 C C . ILE A 1 124 ? 25.445 4.866 -34.454 1.00 89.25 124 ILE A C 1
ATOM 994 O O . ILE A 1 124 ? 25.470 4.611 -33.246 1.00 89.25 124 ILE A O 1
ATOM 998 N N . ASN A 1 125 ? 24.477 5.603 -35.002 1.00 86.75 125 ASN A N 1
ATOM 999 C CA . ASN A 1 125 ? 23.405 6.216 -34.218 1.00 86.75 125 ASN A CA 1
ATOM 1000 C C . ASN A 1 125 ? 22.469 5.168 -33.602 1.00 86.75 125 ASN A C 1
ATOM 1002 O O . ASN A 1 125 ? 22.109 5.283 -32.429 1.00 86.75 125 ASN A O 1
ATOM 1006 N N . THR A 1 126 ? 22.138 4.111 -34.345 1.00 88.00 126 THR A N 1
ATOM 1007 C CA . THR A 1 126 ? 21.312 3.001 -33.854 1.00 88.00 126 THR A CA 1
ATOM 1008 C C . THR A 1 126 ? 22.022 2.241 -32.738 1.00 88.00 126 THR A C 1
ATOM 1010 O O . THR A 1 126 ? 21.436 2.031 -31.678 1.00 88.00 126 THR A O 1
ATOM 1013 N N . LYS A 1 127 ? 23.307 1.896 -32.910 1.00 90.12 127 LYS A N 1
ATOM 1014 C CA . LYS A 1 127 ? 24.110 1.242 -31.861 1.00 90.12 127 LYS A CA 1
ATOM 1015 C C . LYS A 1 127 ? 24.196 2.095 -30.597 1.00 90.12 127 LYS A C 1
ATOM 1017 O O . LYS A 1 127 ? 24.044 1.564 -29.500 1.00 90.12 127 LYS A O 1
ATOM 1022 N N . ARG A 1 128 ? 24.390 3.412 -30.737 1.00 88.75 128 ARG A N 1
ATOM 1023 C CA . ARG A 1 128 ? 24.402 4.346 -29.601 1.00 88.75 128 ARG A CA 1
ATOM 1024 C C . ARG A 1 128 ? 23.051 4.377 -28.881 1.00 88.75 128 ARG A C 1
ATOM 1026 O O . ARG A 1 128 ? 23.021 4.260 -27.660 1.00 88.75 128 ARG A O 1
ATOM 1033 N N . GLY A 1 129 ? 21.947 4.502 -29.618 1.00 88.75 129 GLY A N 1
ATOM 1034 C CA . GLY A 1 129 ? 20.597 4.509 -29.047 1.00 88.75 129 GLY A CA 1
ATOM 1035 C C . GLY A 1 129 ? 20.258 3.204 -28.323 1.00 88.75 129 GLY A C 1
ATOM 1036 O O . GLY A 1 129 ? 19.757 3.233 -27.200 1.00 88.75 129 GLY A O 1
ATOM 1037 N N . LEU A 1 130 ? 20.613 2.061 -28.918 1.00 90.12 130 LEU A N 1
ATOM 1038 C CA . LEU A 1 130 ? 20.450 0.745 -28.299 1.00 90.12 130 LEU A CA 1
ATOM 1039 C C . LEU A 1 130 ? 21.274 0.605 -27.016 1.00 90.12 130 LEU A C 1
ATOM 1041 O O . LEU A 1 130 ? 20.759 0.078 -26.035 1.00 90.12 130 LEU A O 1
ATOM 1045 N N . ALA A 1 131 ? 22.516 1.099 -26.988 1.00 91.12 131 ALA A N 1
ATOM 1046 C CA . ALA A 1 131 ? 23.348 1.061 -25.787 1.00 91.12 131 ALA A CA 1
ATOM 1047 C C . ALA A 1 131 ? 22.734 1.873 -24.633 1.00 91.12 131 ALA A C 1
ATOM 1049 O O . ALA A 1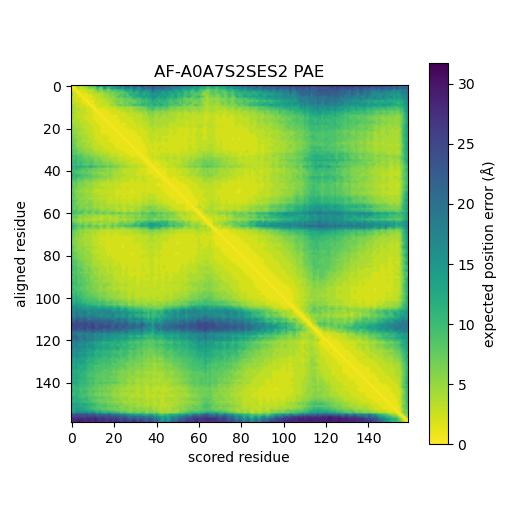 131 ? 22.661 1.377 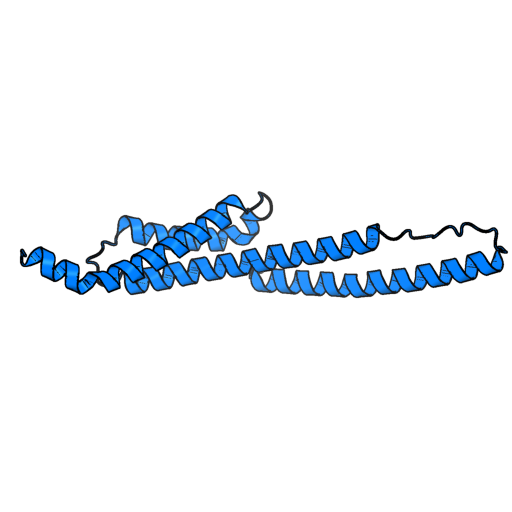-23.510 1.00 91.12 131 ALA A O 1
ATOM 1050 N N . ILE A 1 132 ? 22.227 3.079 -24.920 1.00 89.88 132 ILE A N 1
ATOM 1051 C CA . ILE A 1 132 ? 21.538 3.925 -23.929 1.00 89.88 132 ILE A CA 1
ATOM 1052 C C . ILE A 1 132 ? 20.289 3.219 -23.397 1.00 89.88 132 ILE A C 1
ATOM 1054 O O . ILE A 1 132 ? 20.086 3.137 -22.188 1.00 89.88 132 ILE A O 1
ATOM 1058 N N . LYS A 1 133 ? 19.468 2.654 -24.287 1.00 89.81 133 LYS A N 1
ATOM 1059 C CA . LYS A 1 133 ? 18.276 1.900 -23.887 1.00 89.81 133 LYS A CA 1
ATOM 1060 C C . LYS A 1 133 ? 18.599 0.673 -23.053 1.00 89.81 133 LYS A C 1
ATOM 1062 O O . LYS A 1 133 ? 17.925 0.408 -22.064 1.00 89.81 133 LYS A O 1
ATOM 1067 N N . TYR A 1 134 ? 19.620 -0.075 -23.450 1.00 91.88 134 TYR A N 1
ATOM 1068 C CA . TYR A 1 134 ? 20.059 -1.246 -22.710 1.00 91.88 134 TYR A CA 1
ATOM 1069 C C . TYR A 1 134 ? 20.484 -0.864 -21.291 1.00 91.88 134 TYR A C 1
ATOM 1071 O O . TYR A 1 134 ? 20.110 -1.542 -20.335 1.00 91.88 134 TYR A O 1
ATOM 1079 N N . GLN A 1 135 ? 21.203 0.252 -21.139 1.00 92.25 135 GLN A N 1
ATOM 1080 C CA . GLN A 1 135 ? 21.561 0.785 -19.830 1.00 92.25 135 GLN A CA 1
ATOM 1081 C C . GLN A 1 135 ? 20.318 1.181 -19.019 1.00 92.25 135 GLN A C 1
ATOM 1083 O O . GLN A 1 135 ? 20.192 0.731 -17.884 1.00 92.25 135 GLN A O 1
ATOM 1088 N N . LEU A 1 136 ? 19.377 1.925 -19.611 1.00 92.06 136 LEU A N 1
ATOM 1089 C CA . LEU A 1 136 ? 18.126 2.333 -18.959 1.00 92.06 136 LEU A CA 1
ATOM 1090 C C . LEU A 1 136 ? 17.321 1.128 -18.442 1.00 92.06 136 LEU A C 1
ATOM 1092 O O . LEU A 1 136 ? 16.927 1.098 -17.279 1.00 92.06 136 LEU A O 1
ATOM 1096 N N . ILE A 1 137 ? 17.124 0.108 -19.284 1.00 93.56 137 ILE A N 1
ATOM 1097 C CA . ILE A 1 137 ? 16.402 -1.121 -18.918 1.00 93.56 137 ILE A CA 1
ATOM 1098 C C . ILE A 1 137 ? 17.169 -1.897 -17.843 1.00 93.56 137 ILE A C 1
ATOM 1100 O O . ILE A 1 137 ? 16.571 -2.442 -16.919 1.00 93.56 137 ILE A O 1
ATOM 1104 N N . THR A 1 138 ? 18.501 -1.938 -17.924 1.00 95.00 138 THR A N 1
ATOM 1105 C CA . THR A 1 138 ? 19.332 -2.608 -16.915 1.00 95.00 138 THR A CA 1
ATOM 1106 C C . THR A 1 138 ? 19.236 -1.912 -15.557 1.00 95.00 138 THR A C 1
ATOM 1108 O O . THR A 1 138 ? 19.151 -2.578 -14.526 1.00 95.00 138 THR A O 1
ATOM 1111 N N . GLU A 1 139 ? 19.266 -0.581 -15.532 1.00 94.88 139 GLU A N 1
ATOM 1112 C CA . GLU A 1 139 ? 19.165 0.215 -14.309 1.00 94.88 139 GLU A CA 1
ATOM 1113 C C . GLU A 1 139 ? 17.768 0.126 -13.698 1.00 94.88 139 GLU A C 1
ATOM 1115 O O . GLU A 1 139 ? 17.648 -0.273 -12.538 1.00 94.88 139 GLU A O 1
ATOM 1120 N N . GLY A 1 140 ? 16.712 0.369 -14.477 1.00 94.94 140 GLY A N 1
ATOM 1121 C CA . GLY A 1 140 ? 15.351 0.230 -13.964 1.00 94.94 140 GLY A CA 1
ATOM 1122 C C . GLY A 1 140 ? 14.998 -1.228 -13.636 1.00 94.94 140 GLY A C 1
ATOM 1123 O O . GLY A 1 140 ? 14.288 -1.487 -12.674 1.00 94.94 140 GLY A O 1
ATOM 1124 N N . GLY A 1 141 ? 15.600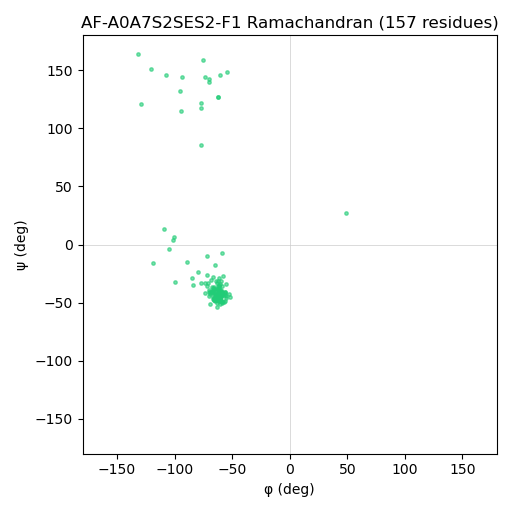 -2.219 -14.301 1.00 96.00 141 GLY A N 1
ATOM 1125 C CA . GLY A 1 141 ? 15.503 -3.625 -13.898 1.00 96.00 141 GLY A CA 1
ATOM 1126 C C . GLY A 1 141 ? 16.052 -3.890 -12.488 1.00 96.00 141 GLY A C 1
ATOM 1127 O O . GLY A 1 141 ? 15.450 -4.655 -11.728 1.00 96.00 141 GLY A O 1
ATOM 1128 N N . LYS A 1 142 ? 17.157 -3.239 -12.092 1.00 96.50 142 LYS A N 1
ATOM 1129 C CA . LYS A 1 142 ? 17.672 -3.297 -10.707 1.00 96.50 142 LYS A CA 1
ATOM 1130 C C . LYS A 1 142 ? 16.718 -2.615 -9.730 1.00 96.50 142 LYS A C 1
ATOM 1132 O O . LYS A 1 142 ? 16.555 -3.092 -8.607 1.00 96.50 142 LYS A O 1
ATOM 1137 N N . GLU A 1 143 ? 16.096 -1.522 -10.151 1.00 95.81 143 GLU A N 1
ATOM 1138 C CA . GLU A 1 143 ? 15.116 -0.794 -9.352 1.00 95.81 143 GLU A CA 1
ATOM 1139 C C . GLU A 1 143 ? 13.853 -1.624 -9.103 1.00 95.81 143 GLU A C 1
ATOM 1141 O O . GLU A 1 143 ? 13.476 -1.811 -7.948 1.00 95.81 143 GLU A O 1
ATOM 1146 N N . ILE A 1 144 ? 13.287 -2.246 -10.140 1.00 96.31 144 ILE A N 1
ATOM 1147 C CA . ILE A 1 144 ? 12.155 -3.178 -10.023 1.00 96.31 144 ILE A CA 1
ATOM 1148 C C . ILE A 1 144 ? 12.491 -4.304 -9.035 1.00 96.31 144 ILE A C 1
ATOM 1150 O O . ILE A 1 144 ? 11.712 -4.590 -8.127 1.00 96.31 144 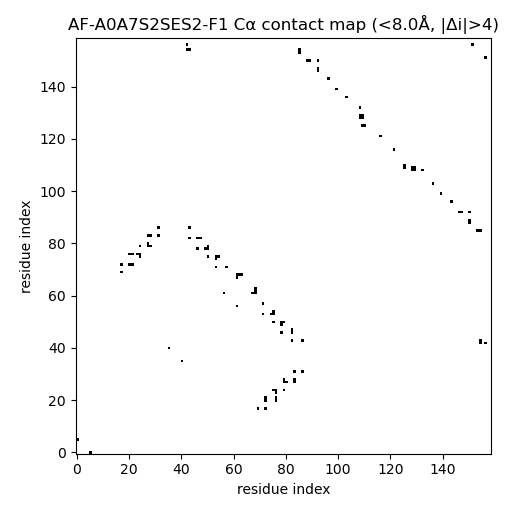ILE A O 1
ATOM 1154 N N . HIS A 1 145 ? 13.679 -4.911 -9.138 1.00 95.44 145 HIS A N 1
ATOM 1155 C CA . HIS A 1 145 ? 14.106 -5.947 -8.189 1.00 95.44 145 HIS A CA 1
ATOM 1156 C C . HIS A 1 145 ? 14.171 -5.440 -6.744 1.00 95.44 145 HIS A C 1
ATOM 1158 O O . HIS A 1 145 ? 13.811 -6.169 -5.816 1.00 95.44 145 HIS A O 1
ATOM 1164 N N . LYS A 1 146 ? 14.632 -4.203 -6.534 1.00 94.88 146 LYS A N 1
ATOM 1165 C CA . LYS A 1 146 ? 14.673 -3.579 -5.210 1.00 94.88 146 LYS A CA 1
ATOM 1166 C C . LYS A 1 146 ? 13.260 -3.375 -4.657 1.00 94.88 146 LYS A C 1
ATOM 1168 O O . LYS A 1 146 ? 13.004 -3.799 -3.532 1.00 94.88 146 LYS A O 1
ATOM 1173 N N . LEU A 1 147 ? 12.347 -2.816 -5.453 1.00 94.19 147 LEU A N 1
ATOM 1174 C CA . LEU A 1 147 ? 10.949 -2.593 -5.066 1.00 94.19 147 LEU A CA 1
ATOM 1175 C C . LEU A 1 147 ? 10.258 -3.906 -4.698 1.00 94.19 147 LEU A C 1
ATOM 1177 O O . LEU A 1 147 ? 9.673 -4.020 -3.624 1.00 94.19 147 LEU A O 1
ATOM 1181 N N . LEU A 1 148 ? 10.393 -4.937 -5.536 1.00 92.06 148 LEU A N 1
ATOM 1182 C CA . LEU A 1 148 ? 9.818 -6.257 -5.267 1.00 92.06 148 LEU A CA 1
ATOM 1183 C C . LEU A 1 148 ? 10.353 -6.852 -3.960 1.00 92.06 148 LEU A C 1
ATOM 1185 O O . LEU A 1 148 ? 9.588 -7.400 -3.166 1.00 92.06 148 LEU A O 1
ATOM 1189 N N . LYS A 1 149 ? 11.655 -6.705 -3.690 1.00 91.75 149 LYS A N 1
ATOM 1190 C CA . LYS A 1 149 ? 12.261 -7.163 -2.435 1.00 91.75 149 LYS A CA 1
ATOM 1191 C C . LYS A 1 149 ? 11.702 -6.419 -1.220 1.00 91.75 149 LYS A C 1
ATOM 1193 O O . LYS A 1 149 ? 11.457 -7.048 -0.187 1.00 91.75 149 LYS A O 1
ATOM 1198 N N . ASP A 1 150 ? 11.478 -5.115 -1.340 1.00 89.38 150 ASP A N 1
ATOM 1199 C CA . ASP A 1 150 ? 10.901 -4.295 -0.274 1.00 89.38 150 ASP A CA 1
ATOM 1200 C C . ASP A 1 150 ? 9.431 -4.666 -0.005 1.00 89.38 150 ASP A C 1
ATOM 1202 O O . ASP A 1 150 ? 9.047 -4.815 1.159 1.00 89.38 150 ASP A O 1
ATOM 1206 N N . ILE A 1 151 ? 8.633 -4.928 -1.050 1.00 88.62 151 ILE A N 1
ATOM 1207 C CA . ILE A 1 151 ? 7.250 -5.426 -0.927 1.00 88.62 151 ILE A CA 1
ATOM 1208 C C . ILE A 1 151 ? 7.224 -6.779 -0.212 1.00 88.62 151 ILE A C 1
ATOM 1210 O O . ILE A 1 151 ? 6.501 -6.940 0.772 1.00 88.62 151 ILE A O 1
ATOM 1214 N N . VAL A 1 152 ? 8.036 -7.744 -0.658 1.00 88.06 152 VAL A N 1
ATOM 1215 C CA . VAL A 1 152 ? 8.106 -9.085 -0.050 1.00 88.06 152 VAL A CA 1
ATOM 1216 C C . VAL A 1 152 ? 8.481 -8.989 1.429 1.00 88.06 152 VAL A C 1
ATOM 1218 O O . VAL A 1 152 ? 7.849 -9.621 2.279 1.00 88.06 152 VAL A O 1
ATOM 1221 N N . LYS A 1 153 ? 9.458 -8.137 1.766 1.00 87.06 153 LYS A N 1
ATOM 1222 C CA . LYS A 1 153 ? 9.861 -7.890 3.155 1.00 87.06 153 LYS A CA 1
ATOM 1223 C C . LYS A 1 153 ? 8.717 -7.309 3.990 1.00 87.06 153 LYS A C 1
ATOM 1225 O O . LYS A 1 153 ? 8.540 -7.725 5.135 1.00 87.06 153 LYS A O 1
ATOM 1230 N N . LYS A 1 154 ? 7.944 -6.365 3.444 1.00 83.38 154 LYS A N 1
ATOM 1231 C CA . LYS A 1 154 ? 6.807 -5.747 4.147 1.00 83.38 154 LYS A CA 1
ATOM 1232 C C . LYS A 1 154 ? 5.628 -6.692 4.329 1.00 83.38 154 LYS A C 1
ATOM 1234 O O . LYS A 1 154 ? 5.034 -6.696 5.403 1.00 83.38 154 LYS A O 1
ATOM 1239 N N . LEU A 1 155 ? 5.328 -7.513 3.328 1.00 80.56 155 LEU A N 1
ATOM 1240 C CA . LEU A 1 155 ? 4.250 -8.498 3.400 1.00 80.56 155 LEU A CA 1
ATOM 1241 C C . LEU A 1 155 ? 4.523 -9.585 4.451 1.00 80.56 155 LEU A C 1
ATOM 1243 O O . LEU A 1 155 ? 3.593 -10.277 4.855 1.00 80.56 155 LEU A O 1
ATOM 1247 N N . LYS A 1 156 ? 5.779 -9.744 4.908 1.00 71.69 156 LYS A N 1
ATOM 1248 C CA . LYS A 1 156 ? 6.205 -10.831 5.811 1.00 71.69 156 LYS A CA 1
ATOM 1249 C C . LYS A 1 156 ? 5.721 -12.204 5.320 1.00 71.69 156 LYS A C 1
ATOM 1251 O O . LYS A 1 156 ? 5.509 -13.112 6.121 1.00 71.69 156 LYS A O 1
ATOM 1256 N N . VAL A 1 157 ? 5.532 -12.345 4.007 1.00 54.75 157 VAL A N 1
ATOM 1257 C CA . VAL A 1 157 ? 5.212 -13.616 3.364 1.00 54.75 157 VAL A CA 1
ATOM 1258 C C . VAL A 1 157 ? 6.532 -14.368 3.313 1.00 54.75 157 VAL A C 1
ATOM 1260 O O . VAL A 1 157 ? 7.314 -14.241 2.375 1.00 54.75 157 VAL A O 1
ATOM 1263 N N . SER A 1 158 ? 6.836 -15.063 4.405 1.00 33.34 158 SER A N 1
ATOM 1264 C CA . SER A 1 158 ? 7.808 -16.143 4.370 1.00 33.34 158 SER A CA 1
ATOM 1265 C C . SER A 1 158 ? 7.264 -17.212 3.428 1.00 33.34 158 SER A C 1
ATOM 1267 O O . SER A 1 158 ? 6.104 -17.608 3.557 1.00 33.34 158 SER A O 1
ATOM 1269 N N . ALA A 1 159 ? 8.100 -17.586 2.460 1.00 33.22 159 ALA A N 1
ATOM 1270 C CA . ALA A 1 159 ? 7.927 -18.777 1.640 1.00 33.22 159 ALA A CA 1
ATOM 1271 C C . ALA A 1 159 ? 7.724 -20.030 2.504 1.00 33.22 159 ALA A C 1
ATOM 1273 O O . ALA A 1 159 ? 8.285 -20.061 3.628 1.00 33.22 159 ALA A O 1
#

Nearest PDB structures (foldseek):
  8j07-assembly1_r0  TM=7.307E-01  e=1.121E-03  Homo sapiens
  7kek-assembly1_A  TM=7.462E-01  e=2.934E-03  Tetrahymena thermophila
  7k58-assembly1_A  TM=7.462E-01  e=3.444E-03  Tetrahymena thermophila
  8glv-assembly1_Cn  TM=6.866E-01  e=2.246E-03  Chlamydomonas reinhardtii
  8j07-assembly1_t0  TM=8.097E-01  e=1.374E-01  Homo sapiens

Radius of gyration: 26.88 Å; Cα contacts (8 Å, |Δi|>4): 60; chains: 1; bounding box: 58×39×83 Å

Foldseek 3Di:
DDPVVVVVVVCVVVVVVLVVLVVVLVVLLVCCVVVDDPVRCVLLVVLNVLLVVLVVCCVPPDDPPDPCSVVSSVSNSVSSVLSSVLVVLVVVLVVVLVVLVVVLVVDDLQDDDPDDDPPVVSVVVSVVSNVVSVVSCVVVVVVNVVSVVVSCVSSVPDD

Organism: NCBI:txid96639

Mean predicted aligned error: 6.98 Å